Protein AF-A0A139I9R8-F1 (afdb_monomer_lite)

Sequence (126 aa):
MTEDQKQKVLDKWSTLQARGFGFVPVHEPEKYTLPPPLQYYGLAPPDYYYSISAFHQIHCLAIMCCGDTALEGADEYSIAEGRDKVVIGTSGLGTTHQCKDWDAIKDYAESHANPKWKRPKDGSDL

Organism: NCBI:txid113226

Structure (mmCIF, N/CA/C/O backbone):
data_AF-A0A139I9R8-F1
#
_entry.id   AF-A0A139I9R8-F1
#
loop_
_atom_site.group_PDB
_atom_site.id
_atom_site.type_symbol
_atom_site.label_atom_id
_atom_site.label_alt_id
_atom_site.label_comp_id
_atom_site.label_asym_id
_atom_site.label_entity_id
_atom_site.label_seq_id
_atom_site.pdbx_PDB_ins_code
_atom_site.Cartn_x
_atom_site.Cartn_y
_atom_site.Cartn_z
_atom_site.occupancy
_atom_site.B_iso_or_equiv
_atom_site.auth_seq_id
_atom_site.auth_comp_id
_atom_site.auth_asym_id
_atom_site.auth_atom_id
_atom_site.pdbx_PDB_model_num
ATOM 1 N N . MET A 1 1 ? -6.083 -2.508 23.578 1.00 61.84 1 MET A N 1
ATOM 2 C CA . MET A 1 1 ? -4.643 -2.240 23.369 1.00 61.84 1 MET A CA 1
ATOM 3 C C . MET A 1 1 ? -4.411 -0.768 23.671 1.00 61.84 1 MET A C 1
ATOM 5 O O . MET A 1 1 ? -5.208 0.035 23.209 1.00 61.84 1 MET A O 1
ATOM 9 N N . THR A 1 2 ? -3.432 -0.411 24.498 1.00 81.62 2 THR A N 1
ATOM 10 C CA . THR A 1 2 ? -3.135 0.996 24.827 1.00 81.62 2 THR A CA 1
ATOM 11 C C . THR A 1 2 ? -2.458 1.704 23.649 1.00 81.62 2 THR A C 1
ATOM 13 O O . THR A 1 2 ? -1.902 1.042 22.773 1.00 81.62 2 THR A O 1
ATOM 16 N N . GLU A 1 3 ? -2.455 3.040 23.634 1.00 76.44 3 GLU A N 1
ATOM 17 C CA . GLU A 1 3 ? -1.747 3.818 22.601 1.00 76.44 3 GLU A CA 1
ATOM 18 C C . GLU A 1 3 ? -0.246 3.493 22.547 1.00 76.44 3 GLU A C 1
ATOM 20 O O . GLU A 1 3 ? 0.323 3.344 21.472 1.00 76.44 3 GLU A O 1
ATOM 25 N N . ASP A 1 4 ? 0.384 3.250 23.698 1.00 84.06 4 ASP A N 1
ATOM 26 C CA . ASP A 1 4 ? 1.782 2.802 23.773 1.00 84.06 4 ASP A CA 1
ATOM 27 C C . ASP A 1 4 ? 1.992 1.421 23.120 1.00 84.06 4 ASP A C 1
ATOM 29 O O . ASP A 1 4 ? 2.972 1.189 22.412 1.00 84.06 4 ASP A O 1
ATOM 33 N N . GLN A 1 5 ? 1.045 0.496 23.304 1.00 78.69 5 GLN A N 1
ATOM 34 C CA . GLN A 1 5 ? 1.093 -0.803 22.633 1.00 78.69 5 GLN A CA 1
ATOM 35 C C . GLN A 1 5 ? 0.898 -0.664 21.116 1.00 78.69 5 GLN A C 1
ATOM 37 O O . GLN A 1 5 ? 1.594 -1.346 20.365 1.00 78.69 5 GLN A O 1
ATOM 42 N N . LYS A 1 6 ? 0.008 0.232 20.662 1.00 76.31 6 LYS A N 1
ATOM 43 C CA . LYS A 1 6 ? -0.176 0.549 19.235 1.00 76.31 6 LYS A CA 1
ATOM 44 C C . LYS A 1 6 ? 1.105 1.119 18.632 1.00 76.31 6 LYS A C 1
ATOM 46 O O . LYS A 1 6 ? 1.578 0.596 17.627 1.00 76.31 6 LYS A O 1
ATOM 51 N N . GLN A 1 7 ? 1.723 2.101 19.286 1.00 78.75 7 GLN A N 1
ATOM 52 C CA . GLN A 1 7 ? 2.957 2.713 18.799 1.00 78.75 7 GLN A CA 1
ATOM 53 C C . GLN A 1 7 ? 4.098 1.695 18.694 1.00 78.75 7 GLN A C 1
ATOM 55 O O . GLN A 1 7 ? 4.767 1.624 17.670 1.00 78.75 7 GLN A O 1
ATOM 60 N N . LYS A 1 8 ? 4.266 0.815 19.688 1.00 84.75 8 LYS A N 1
ATOM 61 C CA . LYS A 1 8 ? 5.279 -0.256 19.637 1.00 84.75 8 LYS A CA 1
ATOM 62 C C . LYS A 1 8 ? 5.069 -1.234 18.481 1.00 84.75 8 LYS A C 1
ATOM 64 O O . LYS A 1 8 ? 6.045 -1.766 17.950 1.00 84.75 8 LYS A O 1
ATOM 69 N N . VAL A 1 9 ? 3.816 -1.516 18.120 1.00 82.38 9 VAL A N 1
ATOM 70 C CA . VAL A 1 9 ? 3.495 -2.344 16.950 1.00 82.38 9 VAL A CA 1
ATOM 71 C C . VAL A 1 9 ? 3.859 -1.600 15.669 1.00 82.38 9 VAL A C 1
ATOM 73 O O . VAL A 1 9 ? 4.535 -2.186 14.828 1.00 82.38 9 VAL A O 1
ATOM 76 N N . LEU A 1 10 ? 3.496 -0.320 15.550 1.00 77.50 10 LEU A N 1
ATOM 77 C CA . LEU A 1 10 ? 3.832 0.516 14.392 1.00 77.50 10 LEU A CA 1
ATOM 78 C C . LEU A 1 10 ? 5.348 0.657 14.202 1.00 77.50 10 LEU A C 1
ATOM 80 O O . LEU A 1 10 ? 5.846 0.466 13.094 1.00 77.50 10 LEU A O 1
ATOM 84 N N . ASP A 1 11 ? 6.093 0.899 15.280 1.00 83.62 11 ASP A N 1
ATOM 85 C CA . ASP A 1 11 ? 7.550 1.024 15.236 1.00 83.62 11 ASP A CA 1
ATOM 86 C C . ASP A 1 11 ? 8.182 -0.270 14.718 1.00 83.62 11 ASP A C 1
ATOM 88 O O . ASP A 1 11 ? 8.977 -0.243 13.780 1.00 83.62 11 ASP A O 1
ATOM 92 N N . LYS A 1 12 ? 7.775 -1.429 15.254 1.00 85.81 12 LYS A N 1
ATOM 93 C CA . LYS A 1 12 ? 8.245 -2.736 14.768 1.00 85.81 12 LYS A CA 1
ATOM 94 C C . LYS A 1 12 ? 7.831 -2.995 13.325 1.00 85.81 12 LYS A C 1
ATOM 96 O O . LYS A 1 12 ? 8.645 -3.488 12.549 1.00 85.81 12 LYS A O 1
ATOM 101 N N . TRP A 1 13 ? 6.602 -2.649 12.956 1.00 81.50 13 TRP A N 1
ATOM 102 C CA . TRP A 1 13 ? 6.100 -2.796 11.594 1.00 81.50 13 TRP A CA 1
ATOM 103 C C . TRP A 1 13 ? 6.945 -2.007 10.594 1.00 81.50 13 TRP A C 1
ATOM 105 O O . TRP A 1 13 ? 7.336 -2.537 9.557 1.00 81.50 13 TRP A O 1
ATOM 115 N N . SER A 1 14 ? 7.314 -0.772 10.943 1.00 80.31 14 SER A N 1
ATOM 116 C CA . SER A 1 14 ? 8.154 0.080 10.096 1.00 80.31 14 SER A CA 1
ATOM 117 C C . SER A 1 14 ? 9.524 -0.540 9.794 1.00 80.31 14 SER A C 1
ATOM 119 O O . SER A 1 14 ? 10.063 -0.334 8.709 1.00 80.31 14 SER A O 1
ATOM 121 N N . THR A 1 15 ? 10.058 -1.371 10.700 1.00 87.12 15 THR A N 1
ATOM 122 C CA . THR A 1 15 ? 11.338 -2.070 10.485 1.00 87.12 15 THR A CA 1
ATOM 123 C C . THR A 1 15 ? 11.268 -3.180 9.439 1.00 87.12 15 THR A C 1
ATOM 125 O O . THR A 1 15 ? 12.306 -3.589 8.924 1.00 87.12 15 THR A O 1
ATOM 128 N N . LEU A 1 16 ? 10.065 -3.667 9.111 1.00 86.81 16 LEU A N 1
ATOM 129 C CA . LEU A 1 16 ? 9.873 -4.714 8.106 1.00 86.81 16 LEU A CA 1
ATOM 130 C C . LEU A 1 16 ? 9.974 -4.173 6.678 1.00 86.81 16 LEU A C 1
ATOM 132 O O . LEU A 1 16 ? 10.248 -4.932 5.747 1.00 86.81 16 LEU A O 1
ATOM 136 N N . GLN A 1 17 ? 9.753 -2.872 6.486 1.00 84.81 17 GLN A N 1
ATOM 137 C CA . GLN A 1 17 ? 9.859 -2.263 5.172 1.00 84.81 17 GLN A CA 1
ATOM 138 C C . GLN A 1 17 ? 11.330 -2.042 4.820 1.00 84.81 17 GLN A C 1
ATOM 140 O O . GLN A 1 17 ? 12.076 -1.378 5.543 1.00 84.81 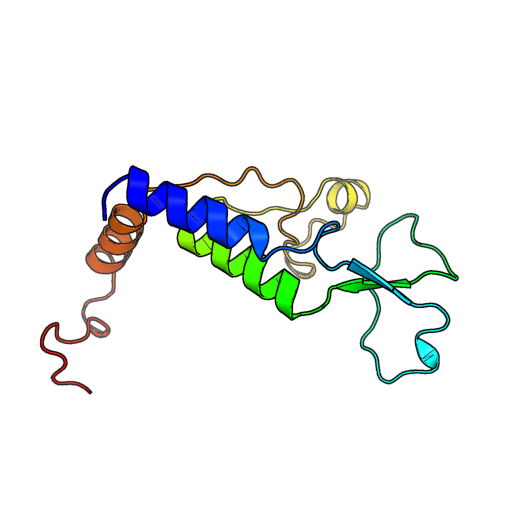17 GLN A O 1
ATOM 145 N N . ALA A 1 18 ? 11.756 -2.588 3.682 1.00 84.12 18 ALA A N 1
ATOM 146 C CA . ALA A 1 18 ? 13.103 -2.349 3.193 1.00 84.12 18 ALA A CA 1
ATOM 147 C C . ALA A 1 18 ? 13.311 -0.865 2.867 1.00 84.12 18 ALA A C 1
ATOM 149 O O . ALA A 1 18 ? 12.417 -0.172 2.366 1.00 84.12 18 ALA A O 1
ATOM 150 N N . ARG A 1 19 ? 14.540 -0.388 3.084 1.00 82.25 19 ARG A N 1
ATOM 151 C CA . ARG A 1 19 ? 14.973 0.903 2.539 1.00 82.25 19 ARG A CA 1
ATOM 152 C C . ARG A 1 19 ? 14.797 0.875 1.018 1.00 82.25 19 ARG A C 1
ATOM 154 O O . ARG A 1 19 ? 15.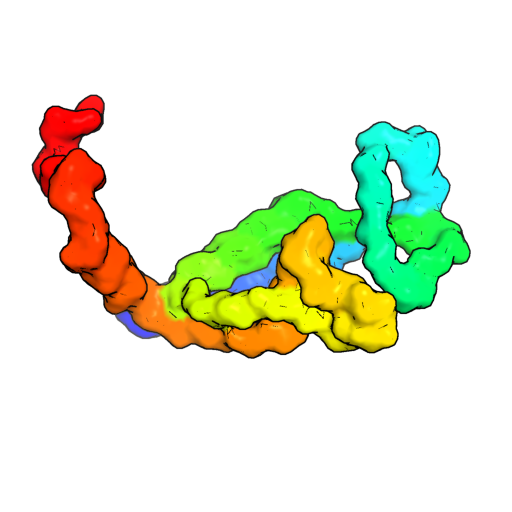182 -0.098 0.378 1.00 82.25 19 ARG A O 1
ATOM 161 N N . GLY A 1 20 ? 14.195 1.925 0.458 1.00 81.62 20 GLY A N 1
ATOM 162 C CA . GLY A 1 20 ? 13.840 1.971 -0.965 1.00 81.62 20 GLY A CA 1
ATOM 163 C C . GLY A 1 20 ? 12.556 1.214 -1.329 1.00 81.62 20 GLY A C 1
ATOM 164 O O . GLY A 1 20 ? 12.338 0.949 -2.504 1.00 81.62 20 GLY A O 1
ATOM 165 N N . PHE A 1 21 ? 11.714 0.855 -0.349 1.00 80.75 21 PHE A N 1
ATOM 166 C CA . PHE A 1 21 ? 10.367 0.285 -0.543 1.00 80.75 21 PHE A CA 1
ATOM 167 C C . PHE A 1 21 ? 10.312 -1.028 -1.346 1.00 80.75 21 PHE A C 1
ATOM 169 O O . PHE A 1 21 ? 9.250 -1.440 -1.805 1.00 80.75 21 PHE A O 1
ATOM 176 N N . GLY A 1 22 ? 11.448 -1.713 -1.501 1.00 87.44 22 GLY A N 1
ATOM 177 C CA . GLY A 1 22 ? 11.519 -2.965 -2.250 1.00 87.44 22 GLY A CA 1
ATOM 178 C C . GLY A 1 22 ? 11.587 -2.809 -3.767 1.00 87.44 22 GLY A C 1
ATOM 179 O O . GLY A 1 22 ? 11.433 -3.813 -4.462 1.00 87.44 22 GLY A O 1
ATOM 180 N N . PHE A 1 23 ? 11.809 -1.595 -4.281 1.00 88.44 23 PHE A N 1
ATOM 181 C CA . PHE A 1 23 ? 12.070 -1.386 -5.702 1.00 88.44 23 PHE A CA 1
ATOM 182 C C . PHE A 1 23 ? 1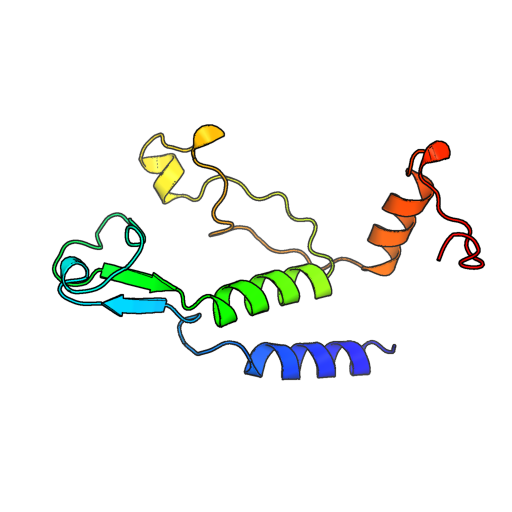3.493 -1.815 -6.054 1.00 88.44 23 PHE A C 1
ATOM 184 O O . PHE A 1 23 ? 14.457 -1.415 -5.399 1.00 88.44 23 PHE A O 1
ATOM 191 N N . VAL A 1 24 ? 13.618 -2.623 -7.101 1.00 88.25 24 VAL A N 1
ATOM 192 C CA . VAL A 1 24 ? 14.887 -3.152 -7.594 1.00 88.25 24 VAL A CA 1
ATOM 193 C C . VAL A 1 24 ? 15.034 -2.867 -9.091 1.00 88.25 24 VAL A C 1
ATOM 195 O O . VAL A 1 24 ? 14.072 -3.075 -9.838 1.00 88.25 24 VAL A O 1
ATOM 198 N N . PRO A 1 25 ? 16.210 -2.392 -9.543 1.00 87.94 25 PRO A N 1
ATOM 199 C CA . PRO A 1 25 ? 16.517 -2.310 -10.961 1.00 87.94 25 PRO A CA 1
ATOM 200 C C . PRO A 1 25 ? 16.840 -3.706 -11.507 1.00 87.94 25 PRO A C 1
ATOM 202 O O . PRO A 1 25 ? 17.489 -4.520 -10.848 1.00 87.94 25 PRO A O 1
ATOM 205 N N . VAL A 1 26 ? 16.397 -3.975 -12.729 1.00 85.94 26 VAL A N 1
ATOM 206 C CA . VAL A 1 26 ? 16.674 -5.193 -13.488 1.00 85.94 26 VAL A CA 1
ATOM 207 C C . VAL A 1 26 ? 17.126 -4.781 -14.882 1.00 85.94 26 VAL A C 1
ATOM 209 O O . VAL A 1 26 ? 16.372 -4.163 -15.636 1.00 85.94 26 VAL A O 1
ATOM 212 N N . HIS A 1 27 ? 18.360 -5.146 -15.220 1.00 86.69 27 HIS A N 1
ATOM 213 C CA . HIS A 1 27 ? 18.899 -4.995 -16.568 1.00 86.69 27 HIS A CA 1
ATOM 214 C C . HIS A 1 27 ? 18.458 -6.177 -17.437 1.00 86.69 27 HIS A C 1
ATOM 216 O O . HIS A 1 27 ? 18.467 -7.319 -16.969 1.00 86.69 27 HIS A O 1
ATOM 222 N N . GLU A 1 28 ? 18.111 -5.901 -18.696 1.00 85.81 28 GLU A N 1
ATOM 223 C CA . GLU A 1 28 ? 17.730 -6.919 -19.693 1.00 85.81 28 GLU A CA 1
ATOM 224 C C . GLU A 1 28 ? 16.632 -7.889 -19.178 1.00 85.81 28 GLU A C 1
ATOM 226 O O . GLU A 1 28 ? 16.835 -9.110 -19.147 1.00 85.81 28 GLU A O 1
ATOM 231 N N . PRO A 1 29 ? 15.469 -7.377 -18.715 1.00 85.00 29 PRO A N 1
ATOM 232 C CA . PRO A 1 29 ? 14.406 -8.187 -18.115 1.00 85.00 29 PRO A CA 1
ATOM 233 C C . PRO A 1 29 ? 13.866 -9.273 -19.050 1.00 85.00 29 PRO A C 1
ATOM 235 O O . PRO A 1 29 ? 13.365 -10.288 -18.573 1.00 85.00 29 PRO A O 1
ATOM 238 N N . GLU A 1 30 ? 14.011 -9.098 -20.364 1.00 85.81 30 GLU A N 1
ATOM 239 C CA . GLU A 1 30 ? 13.660 -10.073 -21.395 1.00 85.81 30 GLU A CA 1
ATOM 240 C C . GLU A 1 30 ? 14.405 -11.412 -21.265 1.00 85.81 30 GLU A C 1
ATOM 242 O O . GLU A 1 30 ? 13.957 -12.416 -21.819 1.00 85.81 30 GLU A O 1
ATOM 247 N N . LYS A 1 31 ? 15.513 -11.463 -20.511 1.00 90.69 31 LYS A N 1
ATOM 248 C CA . LYS A 1 31 ? 16.224 -12.712 -20.187 1.00 90.69 31 LYS A CA 1
ATOM 249 C C . LYS A 1 31 ? 15.497 -13.576 -19.155 1.00 90.69 31 LYS A C 1
ATOM 251 O O . LYS A 1 31 ? 15.873 -14.731 -18.957 1.00 90.69 31 LYS A O 1
ATOM 256 N N . TYR A 1 32 ? 14.484 -13.034 -18.487 1.00 87.75 32 TYR A N 1
ATOM 257 C CA . TYR A 1 32 ? 13.781 -13.673 -17.382 1.00 87.75 32 TYR A CA 1
ATOM 258 C C . TYR A 1 32 ? 12.281 -13.776 -17.669 1.00 87.75 32 TYR A C 1
ATOM 260 O O . TYR A 1 32 ? 11.720 -13.059 -18.495 1.00 87.75 32 TYR A O 1
ATOM 268 N N . THR A 1 33 ? 11.591 -14.657 -16.946 1.00 91.25 33 THR A N 1
ATOM 269 C CA . THR A 1 33 ? 10.125 -14.752 -16.996 1.00 91.25 33 THR A CA 1
ATOM 270 C C . THR A 1 33 ? 9.505 -13.723 -16.052 1.00 91.25 33 THR A C 1
ATOM 272 O O . THR A 1 33 ? 9.018 -14.063 -14.975 1.00 91.25 33 THR A O 1
ATOM 275 N N . LEU A 1 34 ? 9.579 -12.451 -16.439 1.00 85.44 34 LEU A N 1
ATOM 276 C CA . LEU A 1 34 ? 9.059 -11.327 -15.663 1.00 85.44 34 LEU A CA 1
ATOM 277 C C . LEU A 1 34 ? 7.801 -10.732 -16.313 1.00 85.44 34 LEU A C 1
ATOM 279 O O . LEU A 1 34 ? 7.646 -10.801 -17.535 1.00 85.44 34 LEU A O 1
ATOM 283 N N . PRO A 1 35 ? 6.891 -10.143 -15.516 1.00 85.44 35 PRO A N 1
ATOM 284 C CA . PRO A 1 35 ? 5.827 -9.304 -16.057 1.00 85.44 35 PRO A CA 1
ATOM 285 C C . PRO A 1 35 ? 6.418 -8.032 -16.690 1.00 85.44 35 PRO A C 1
ATOM 287 O O . PRO A 1 35 ? 7.603 -7.749 -16.512 1.00 85.44 35 PRO A O 1
ATOM 290 N N . PRO A 1 36 ? 5.613 -7.223 -17.397 1.00 83.50 36 PRO A N 1
ATOM 291 C CA . PRO A 1 36 ? 6.046 -5.896 -17.811 1.00 83.50 36 PRO A CA 1
ATOM 292 C C . PRO A 1 36 ? 6.559 -5.070 -16.613 1.00 83.50 36 PRO A C 1
ATOM 294 O O . PRO A 1 36 ? 5.950 -5.120 -15.539 1.00 83.50 36 PRO A O 1
ATOM 297 N N . PRO A 1 37 ? 7.659 -4.318 -16.777 1.00 81.56 37 PRO A N 1
ATOM 298 C CA . PRO A 1 37 ? 8.216 -3.487 -15.716 1.00 81.56 37 PRO A CA 1
ATOM 299 C C . PRO A 1 37 ? 7.323 -2.292 -15.390 1.00 81.56 37 PRO A C 1
ATOM 301 O O . PRO A 1 37 ? 6.458 -1.905 -16.181 1.00 81.56 37 PRO A O 1
ATOM 304 N N . LEU A 1 38 ? 7.585 -1.661 -14.243 1.00 76.88 38 LEU A N 1
ATOM 305 C CA . LEU A 1 38 ? 6.960 -0.389 -13.895 1.00 76.88 38 LEU A CA 1
ATOM 306 C C . LEU A 1 38 ? 7.389 0.681 -14.901 1.00 76.88 38 LEU A C 1
ATOM 308 O O . LEU A 1 38 ? 8.580 0.922 -15.099 1.00 76.88 38 LEU A O 1
ATOM 312 N N . GLN A 1 39 ? 6.408 1.321 -15.533 1.00 66.81 39 GLN A N 1
ATOM 313 C CA . GLN A 1 39 ? 6.637 2.404 -16.480 1.00 66.81 39 GLN A CA 1
ATOM 314 C C . GLN A 1 39 ? 6.471 3.738 -15.760 1.00 66.81 39 GLN A C 1
ATOM 316 O O . GLN A 1 39 ? 5.393 4.053 -15.260 1.00 66.81 39 GLN A O 1
ATOM 321 N N . TYR A 1 40 ? 7.544 4.519 -15.711 1.00 62.62 40 TYR A N 1
ATOM 322 C CA . TYR A 1 40 ? 7.536 5.875 -15.180 1.00 62.62 40 TYR A CA 1
ATOM 323 C C . TYR A 1 40 ? 8.289 6.791 -16.139 1.00 62.62 40 TYR A C 1
ATOM 325 O O . TYR A 1 40 ? 9.309 6.392 -16.709 1.00 62.62 40 TYR A O 1
ATOM 333 N N . TYR A 1 41 ? 7.792 8.011 -16.333 1.00 55.62 41 TYR A N 1
ATOM 334 C CA . TYR A 1 41 ? 8.403 8.957 -17.259 1.00 55.62 41 TYR A CA 1
ATOM 335 C C . TYR A 1 41 ? 9.839 9.278 -16.811 1.00 55.62 41 TYR A C 1
ATOM 337 O O . TYR A 1 41 ? 10.063 9.761 -15.704 1.00 55.62 41 TYR A O 1
ATOM 345 N N . GLY A 1 42 ? 10.825 8.961 -17.656 1.00 61.28 42 GLY A N 1
ATOM 346 C CA . GLY A 1 42 ? 12.255 9.117 -17.349 1.00 61.28 42 GLY A CA 1
ATOM 347 C C . GLY A 1 42 ? 12.979 7.848 -16.880 1.00 61.28 42 GLY A C 1
ATOM 348 O O . GLY A 1 42 ? 14.208 7.848 -16.858 1.00 61.28 42 GLY A O 1
ATOM 349 N N . LEU A 1 43 ? 12.268 6.750 -16.593 1.00 66.00 43 LEU A N 1
ATOM 350 C CA . LEU A 1 43 ? 12.867 5.416 -16.441 1.00 66.00 43 LEU A CA 1
ATOM 351 C C . LEU A 1 43 ? 13.023 4.776 -17.825 1.00 66.00 43 LEU A C 1
ATOM 353 O O . LEU A 1 43 ? 12.244 3.917 -18.236 1.00 66.00 43 LEU A O 1
ATOM 357 N N . ALA A 1 44 ? 13.987 5.283 -18.589 1.00 61.47 44 ALA A N 1
ATOM 358 C CA . ALA A 1 44 ? 14.341 4.729 -19.887 1.00 61.47 44 ALA A CA 1
ATOM 359 C C . ALA A 1 44 ? 15.377 3.595 -19.728 1.00 61.47 44 ALA A C 1
ATOM 361 O O . ALA A 1 44 ? 16.090 3.554 -18.723 1.00 61.47 44 ALA A O 1
ATOM 362 N N . PRO A 1 45 ? 15.487 2.687 -20.714 1.00 67.88 45 PRO A N 1
ATOM 363 C CA . PRO A 1 45 ? 16.491 1.623 -20.717 1.00 67.88 45 PRO A CA 1
ATOM 364 C C . PRO A 1 45 ? 17.916 2.130 -20.399 1.00 67.88 45 PRO A C 1
ATOM 366 O O . PRO A 1 45 ? 18.247 3.262 -20.765 1.00 67.88 45 PRO A O 1
ATOM 369 N N . PRO A 1 46 ? 18.787 1.300 -19.789 1.00 66.38 46 PRO A N 1
ATOM 370 C CA . PRO A 1 46 ? 18.646 -0.155 -19.650 1.00 66.38 46 PRO A CA 1
ATOM 371 C C . PRO A 1 46 ? 18.022 -0.636 -18.328 1.00 66.38 46 PRO A C 1
ATOM 373 O O . PRO A 1 46 ? 17.882 -1.847 -18.144 1.00 66.38 46 PRO A O 1
ATOM 376 N N . ASP A 1 47 ? 17.638 0.275 -17.429 1.00 69.00 47 ASP A N 1
ATOM 377 C CA . ASP A 1 47 ? 17.282 -0.068 -16.048 1.00 69.00 47 ASP A CA 1
ATOM 378 C C . ASP A 1 47 ? 15.769 -0.062 -15.868 1.00 69.00 47 ASP A C 1
ATOM 380 O O . ASP A 1 47 ? 15.126 0.983 -15.773 1.00 69.00 47 ASP A O 1
ATOM 384 N N . TYR A 1 48 ? 15.194 -1.260 -15.812 1.00 79.12 48 TYR A N 1
ATOM 385 C CA . TYR A 1 48 ? 13.771 -1.446 -15.580 1.00 79.12 48 TYR A CA 1
ATOM 386 C C . TYR A 1 48 ? 13.507 -1.712 -14.105 1.00 79.12 48 TYR A C 1
ATOM 388 O O . TYR A 1 48 ? 14.217 -2.491 -13.477 1.00 79.12 48 TYR A O 1
ATOM 396 N N . TYR A 1 49 ? 12.468 -1.102 -13.543 1.00 84.62 49 TYR A N 1
ATOM 397 C CA . TYR A 1 49 ? 12.184 -1.223 -12.116 1.00 84.62 49 TYR A CA 1
ATOM 398 C C . TYR A 1 49 ? 11.036 -2.190 -11.841 1.00 84.62 49 TYR A C 1
ATOM 400 O O . TYR A 1 49 ? 10.002 -2.181 -12.513 1.00 84.62 49 TYR A O 1
ATOM 408 N N . TYR A 1 50 ? 11.219 -2.992 -10.796 1.00 86.25 50 TYR A N 1
ATOM 409 C CA . TYR A 1 50 ? 10.231 -3.926 -10.266 1.00 86.25 50 TYR A CA 1
ATOM 410 C C . TYR A 1 50 ? 10.134 -3.747 -8.756 1.00 86.25 50 TYR A C 1
ATOM 412 O O . TYR A 1 50 ? 11.130 -3.440 -8.109 1.00 86.25 50 TYR A O 1
ATOM 420 N N . SER A 1 51 ? 8.954 -3.959 -8.177 1.00 86.44 51 SER A N 1
ATOM 421 C CA . SER A 1 51 ? 8.807 -4.046 -6.722 1.00 86.44 51 SER A CA 1
ATOM 422 C C . SER A 1 51 ? 8.756 -5.509 -6.295 1.00 86.44 51 SER A C 1
ATOM 424 O O . SER A 1 51 ? 8.053 -6.319 -6.902 1.00 86.44 51 SER A O 1
ATOM 426 N N . ILE A 1 52 ? 9.486 -5.865 -5.241 1.00 85.94 52 ILE A N 1
ATOM 427 C CA . ILE A 1 52 ? 9.360 -7.183 -4.619 1.00 85.94 52 ILE A CA 1
ATOM 428 C C . ILE A 1 52 ? 8.003 -7.254 -3.904 1.00 85.94 52 ILE A C 1
ATOM 430 O O . ILE A 1 52 ? 7.738 -6.483 -2.979 1.00 85.94 52 ILE A O 1
ATOM 434 N N . SER A 1 53 ? 7.182 -8.241 -4.283 1.00 84.88 53 SER A N 1
ATOM 435 C CA . SER A 1 53 ? 5.808 -8.436 -3.782 1.00 84.88 53 SER A CA 1
ATOM 436 C C . SER A 1 53 ? 5.681 -8.307 -2.262 1.00 84.88 53 SER A C 1
ATOM 438 O O . SER A 1 53 ? 4.775 -7.634 -1.778 1.00 84.88 53 SER A O 1
ATOM 440 N N . ALA A 1 54 ? 6.605 -8.904 -1.501 1.00 84.62 54 ALA A N 1
ATOM 441 C CA . ALA A 1 54 ? 6.553 -8.896 -0.040 1.00 84.62 54 ALA A CA 1
ATOM 442 C C . ALA A 1 54 ? 6.535 -7.475 0.553 1.00 84.62 54 ALA A C 1
ATOM 444 O O . ALA A 1 54 ? 5.792 -7.214 1.498 1.00 84.62 54 ALA A O 1
ATOM 445 N N . PHE A 1 55 ? 7.306 -6.541 -0.011 1.00 84.94 55 PHE A N 1
ATOM 446 C CA . PHE A 1 55 ? 7.361 -5.169 0.498 1.00 84.94 55 PHE A CA 1
ATOM 447 C C . PHE A 1 55 ? 6.132 -4.356 0.089 1.00 84.94 55 PHE A C 1
ATOM 449 O O . PHE A 1 55 ? 5.635 -3.574 0.897 1.00 84.94 55 PHE A O 1
ATOM 456 N N . HIS A 1 56 ? 5.576 -4.606 -1.100 1.00 82.62 56 HIS A N 1
ATOM 457 C CA . HIS A 1 56 ? 4.298 -4.018 -1.502 1.00 82.62 56 HIS A CA 1
ATOM 458 C C . HIS A 1 56 ? 3.147 -4.481 -0.589 1.00 82.62 56 HIS A C 1
ATOM 460 O O . HIS A 1 56 ? 2.359 -3.672 -0.108 1.00 82.62 56 HIS A O 1
ATOM 466 N N . GLN A 1 57 ? 3.095 -5.775 -0.258 1.00 82.06 57 GLN A N 1
ATOM 467 C CA . GLN A 1 57 ? 2.067 -6.334 0.626 1.00 82.06 57 GLN A CA 1
ATOM 468 C C . GLN A 1 57 ? 2.163 -5.789 2.060 1.00 82.06 57 GLN A C 1
ATOM 470 O O . GLN A 1 57 ? 1.141 -5.456 2.660 1.00 82.06 57 GLN A O 1
ATOM 475 N N . ILE A 1 58 ? 3.377 -5.669 2.612 1.00 82.12 58 ILE A N 1
ATOM 476 C CA . ILE A 1 58 ? 3.598 -5.119 3.960 1.00 82.12 58 ILE A CA 1
ATOM 477 C C . ILE A 1 58 ? 3.212 -3.636 4.032 1.00 82.12 58 ILE A C 1
ATOM 479 O O . ILE A 1 58 ? 2.632 -3.217 5.035 1.00 82.12 58 ILE A O 1
ATOM 483 N N . HIS A 1 59 ? 3.487 -2.858 2.980 1.00 80.50 59 HIS A N 1
ATOM 484 C CA . HIS A 1 59 ? 3.065 -1.461 2.873 1.00 80.50 59 HIS A CA 1
ATOM 485 C C . HIS A 1 59 ? 1.537 -1.326 2.955 1.00 80.50 59 HIS A C 1
ATOM 487 O O . HIS A 1 59 ? 1.024 -0.634 3.835 1.00 80.50 59 HIS A O 1
ATOM 493 N N . CYS A 1 60 ? 0.803 -2.057 2.107 1.00 78.69 60 CYS A N 1
ATOM 494 C CA . CYS A 1 60 ? -0.662 -2.030 2.105 1.00 78.69 60 CYS A CA 1
ATOM 495 C C . CYS A 1 60 ? -1.253 -2.506 3.441 1.00 78.69 60 CYS A C 1
ATOM 497 O O . CYS A 1 60 ? -2.221 -1.937 3.943 1.00 78.69 60 CYS A O 1
ATOM 499 N N . LEU A 1 61 ? -0.656 -3.526 4.061 1.00 80.81 61 LEU A N 1
ATOM 500 C CA . LEU A 1 61 ? -1.102 -4.017 5.362 1.00 80.81 61 LEU A CA 1
ATOM 501 C C . LEU A 1 61 ? -0.847 -3.002 6.495 1.00 80.81 61 LEU A C 1
ATOM 503 O O . LEU A 1 61 ? -1.670 -2.903 7.404 1.00 80.81 61 LEU A O 1
ATOM 507 N N . ALA A 1 62 ? 0.224 -2.201 6.417 1.00 75.62 62 ALA A N 1
ATOM 508 C CA . ALA A 1 62 ? 0.470 -1.088 7.343 1.00 75.62 62 ALA A CA 1
ATOM 509 C C . ALA A 1 62 ? -0.658 -0.050 7.281 1.00 75.62 62 ALA A C 1
ATOM 511 O O . ALA A 1 62 ? -1.199 0.353 8.308 1.00 75.62 62 ALA A O 1
ATOM 512 N N . ILE A 1 63 ? -1.027 0.346 6.059 1.00 74.81 63 ILE A N 1
ATOM 513 C CA . ILE A 1 63 ? -2.083 1.324 5.781 1.00 74.81 63 ILE A CA 1
ATOM 514 C C . ILE A 1 63 ? -3.422 0.843 6.356 1.00 74.81 63 ILE A C 1
ATOM 516 O O . ILE A 1 63 ? -4.094 1.587 7.073 1.00 74.81 63 ILE A O 1
ATOM 520 N N . MET A 1 64 ? -3.770 -0.431 6.141 1.00 75.44 64 MET A N 1
ATOM 521 C CA . MET A 1 64 ? -4.978 -1.023 6.727 1.00 75.44 64 MET A CA 1
ATOM 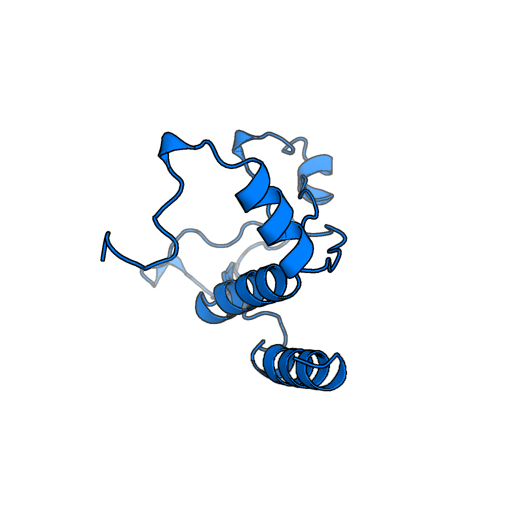522 C C . MET A 1 64 ? -4.932 -1.056 8.259 1.00 75.44 64 MET A C 1
ATOM 524 O O . MET A 1 64 ? -5.928 -0.741 8.904 1.00 75.44 64 MET A O 1
ATOM 528 N N . CYS A 1 65 ? -3.785 -1.391 8.861 1.00 71.06 65 CYS A N 1
ATOM 529 C CA . CYS A 1 65 ? -3.626 -1.401 10.319 1.00 71.06 65 CYS A CA 1
ATOM 530 C C . CYS A 1 65 ? -3.857 -0.016 10.949 1.00 71.06 65 CYS A C 1
ATOM 532 O O . CYS A 1 65 ? -4.307 0.079 12.091 1.00 71.06 65 CYS A O 1
ATOM 534 N N . CYS A 1 66 ? -3.557 1.053 10.215 1.00 75.94 66 CYS A N 1
ATOM 535 C CA . CYS A 1 66 ? -3.775 2.430 10.647 1.00 75.94 66 CYS A CA 1
ATOM 536 C C . CYS A 1 66 ? -5.209 2.931 10.414 1.00 75.94 66 CYS A C 1
ATOM 538 O O . CYS A 1 66 ? -5.492 4.094 10.707 1.00 75.94 66 CYS A O 1
ATOM 540 N N . GLY A 1 67 ? -6.101 2.096 9.868 1.00 79.19 67 GLY A N 1
ATOM 541 C CA . GLY A 1 67 ? -7.449 2.513 9.497 1.00 79.19 67 GLY A CA 1
ATOM 542 C C . GLY A 1 67 ? -7.456 3.658 8.499 1.00 79.19 67 GLY A C 1
ATOM 543 O O . GLY A 1 67 ? -8.253 4.586 8.626 1.00 79.19 67 GLY A O 1
ATOM 544 N N . ASP A 1 68 ? -6.542 3.634 7.534 1.00 83.06 68 ASP A N 1
ATOM 545 C CA . ASP A 1 68 ? -6.550 4.660 6.509 1.00 83.06 68 ASP A CA 1
ATOM 546 C C . ASP A 1 68 ? -7.819 4.565 5.657 1.00 83.06 68 ASP A C 1
ATOM 548 O O . ASP A 1 68 ? -8.198 3.503 5.161 1.00 83.06 68 ASP A O 1
ATOM 552 N N . THR A 1 69 ? -8.489 5.702 5.522 1.00 83.38 69 THR A N 1
ATOM 553 C CA . THR A 1 69 ? -9.719 5.869 4.734 1.00 83.38 69 THR A CA 1
ATOM 554 C C . THR A 1 69 ? -9.553 6.953 3.673 1.00 83.38 69 THR A C 1
ATOM 556 O O . THR A 1 69 ? -10.543 7.433 3.118 1.00 83.38 69 THR A O 1
ATOM 559 N N . ALA A 1 70 ? -8.311 7.372 3.404 1.00 84.31 70 ALA A N 1
ATOM 560 C CA . ALA A 1 70 ? -8.011 8.310 2.340 1.00 84.31 70 ALA A CA 1
ATOM 561 C C . ALA A 1 70 ? -8.514 7.771 0.992 1.00 84.31 70 ALA A C 1
ATOM 563 O O . ALA A 1 70 ? -8.321 6.607 0.644 1.00 84.31 70 ALA A O 1
ATOM 564 N N . LEU A 1 71 ? -9.179 8.640 0.232 1.00 82.31 71 LEU A N 1
ATOM 565 C CA . LEU A 1 71 ? -9.545 8.351 -1.147 1.00 82.31 71 LEU A CA 1
ATOM 566 C C . LEU A 1 71 ? -8.327 8.636 -2.019 1.00 82.31 71 LEU A C 1
ATOM 568 O O . LEU A 1 71 ? -7.838 9.766 -2.048 1.00 82.31 71 LEU A O 1
ATOM 572 N N . GLU A 1 72 ? -7.847 7.618 -2.718 1.00 81.69 72 GLU A N 1
ATOM 573 C CA . GLU A 1 72 ? -6.711 7.763 -3.618 1.00 81.69 72 GLU A CA 1
ATOM 574 C C . GLU A 1 72 ? -7.164 8.256 -5.001 1.00 81.69 72 GLU A C 1
ATOM 576 O O . GLU A 1 72 ? -8.199 7.835 -5.528 1.00 81.69 72 GLU A O 1
ATOM 581 N N . GLY A 1 73 ? -6.379 9.162 -5.584 1.00 78.38 73 GLY A N 1
ATOM 582 C CA . GLY A 1 73 ? -6.602 9.738 -6.912 1.00 78.38 73 GLY A CA 1
ATOM 583 C C . GLY A 1 73 ? -5.473 9.419 -7.893 1.00 78.38 73 GLY A C 1
ATOM 584 O O . GLY A 1 73 ? -4.596 8.603 -7.615 1.00 78.38 73 GLY A O 1
ATOM 585 N N . ALA A 1 74 ? -5.491 10.073 -9.056 1.00 80.62 74 ALA A N 1
ATOM 586 C CA . ALA A 1 74 ? -4.371 10.020 -9.992 1.00 80.62 74 ALA A CA 1
ATOM 587 C C . ALA A 1 74 ? -3.170 10.806 -9.438 1.00 80.62 74 ALA A C 1
ATOM 589 O O . ALA A 1 74 ? -3.342 11.891 -8.882 1.00 80.62 74 ALA A O 1
ATOM 590 N N . ASP A 1 75 ? -1.962 10.272 -9.615 1.00 82.69 75 ASP A N 1
ATOM 591 C CA . ASP A 1 75 ? -0.728 10.971 -9.260 1.00 82.69 75 ASP A CA 1
ATOM 592 C C . ASP A 1 75 ? -0.442 12.144 -10.223 1.00 82.69 75 ASP A C 1
ATOM 594 O O . ASP A 1 75 ? -0.946 12.188 -11.350 1.00 82.69 75 ASP A O 1
ATOM 598 N N . GLU A 1 76 ? 0.395 13.094 -9.791 1.00 78.94 76 GLU A N 1
ATOM 599 C CA . GLU A 1 76 ? 0.695 14.328 -10.538 1.00 78.94 76 GLU A CA 1
ATOM 600 C C . GLU A 1 76 ? 1.232 14.070 -11.956 1.00 78.94 76 GLU A C 1
ATOM 602 O O . GLU A 1 76 ? 0.923 14.827 -12.880 1.00 78.94 76 GLU A O 1
ATOM 607 N N . TYR A 1 77 ? 1.985 12.984 -12.161 1.00 77.12 77 TYR A N 1
ATOM 608 C CA . TYR A 1 77 ? 2.532 12.631 -13.472 1.00 77.12 77 TYR A CA 1
ATOM 609 C C . TYR A 1 77 ? 1.434 12.108 -14.394 1.00 77.12 77 TYR A C 1
ATOM 611 O O . TYR A 1 77 ? 1.344 12.511 -15.554 1.00 77.12 77 TYR A O 1
ATOM 619 N N . SER A 1 78 ? 0.551 11.256 -13.870 1.00 78.88 78 SER A N 1
ATOM 620 C CA . SER A 1 78 ? -0.611 10.769 -14.614 1.00 78.88 78 SER A CA 1
ATOM 621 C C . SER A 1 78 ? -1.566 11.904 -15.010 1.00 78.88 78 SER A C 1
ATOM 623 O O . SER A 1 78 ? -2.097 11.879 -16.120 1.00 78.88 78 SER A O 1
ATOM 625 N N . ILE A 1 79 ? -1.736 12.929 -14.167 1.00 82.88 79 ILE A N 1
ATOM 626 C CA . ILE A 1 79 ? -2.520 14.132 -14.505 1.00 82.88 79 ILE A CA 1
ATOM 627 C C . ILE A 1 79 ? -1.837 14.935 -15.620 1.00 82.88 79 ILE A C 1
ATOM 629 O O . ILE A 1 79 ? -2.485 15.297 -16.603 1.00 82.88 79 ILE A O 1
ATOM 633 N N . ALA A 1 80 ? -0.529 15.189 -15.503 1.00 84.50 80 ALA A N 1
ATOM 634 C CA . ALA A 1 80 ? 0.226 15.973 -16.484 1.00 84.50 80 ALA A CA 1
ATOM 635 C C . ALA A 1 80 ? 0.202 15.360 -17.899 1.00 84.50 80 ALA A C 1
ATOM 637 O O . ALA A 1 80 ? 0.251 16.087 -18.890 1.00 84.50 80 ALA A O 1
ATOM 638 N N . GLU A 1 81 ? 0.083 14.035 -18.001 1.00 85.75 81 GLU A N 1
ATOM 639 C CA . GLU A 1 81 ? -0.000 13.303 -19.271 1.00 85.75 81 GLU A CA 1
ATOM 640 C C . GLU A 1 81 ? -1.441 13.047 -19.759 1.00 85.75 81 GLU A C 1
ATOM 642 O O . GLU A 1 81 ? -1.637 12.391 -20.785 1.00 85.75 81 GLU A O 1
ATOM 647 N N . GLY A 1 82 ? -2.468 13.527 -19.045 1.00 84.75 82 GLY A N 1
ATOM 648 C CA . GLY A 1 82 ? -3.877 13.281 -19.390 1.00 84.75 82 GLY A CA 1
ATOM 649 C C . GLY A 1 82 ? -4.295 11.808 -19.259 1.00 84.75 82 GLY A C 1
ATOM 650 O O . GLY A 1 82 ? -5.142 11.309 -20.014 1.00 84.75 82 GLY A O 1
ATOM 651 N N . ARG A 1 83 ? -3.656 11.090 -18.329 1.00 82.56 83 ARG A N 1
ATOM 652 C CA . ARG A 1 83 ? -3.868 9.670 -18.013 1.00 82.56 83 ARG A CA 1
ATOM 653 C C . ARG A 1 83 ? -4.642 9.453 -16.706 1.00 82.56 83 ARG A C 1
ATOM 655 O O . ARG A 1 83 ? -4.726 8.326 -16.232 1.00 82.56 83 ARG A O 1
ATOM 662 N N . ASP A 1 84 ? -5.272 10.478 -16.148 1.00 85.44 84 ASP A N 1
ATOM 663 C CA . ASP A 1 84 ? -6.131 10.450 -14.955 1.00 85.44 84 ASP A CA 1
ATOM 664 C C . ASP A 1 84 ? -7.513 9.808 -15.214 1.00 85.44 84 ASP A C 1
ATOM 666 O O . ASP A 1 84 ? -8.565 10.287 -14.796 1.00 85.44 84 ASP A O 1
ATOM 670 N N . LYS A 1 85 ? -7.530 8.688 -15.942 1.00 81.12 85 LYS A N 1
ATOM 671 C CA . LYS A 1 85 ? -8.748 7.952 -16.294 1.00 81.12 85 LYS A CA 1
ATOM 672 C C . LYS A 1 85 ? -8.934 6.769 -15.357 1.00 81.12 85 LYS A C 1
ATOM 674 O O . LYS A 1 85 ? -7.994 6.026 -15.100 1.00 81.12 85 LYS A O 1
ATOM 679 N N . VAL A 1 86 ? -10.186 6.498 -14.982 1.00 75.12 86 VAL A N 1
ATOM 680 C CA . VAL A 1 86 ? -10.571 5.350 -14.133 1.00 75.12 86 VAL A CA 1
ATOM 681 C C . VAL A 1 86 ? -9.997 4.016 -14.636 1.00 75.12 86 VAL A C 1
ATOM 683 O O . VAL A 1 86 ? -9.650 3.161 -13.832 1.00 75.12 86 VAL A O 1
ATOM 686 N N . VAL A 1 87 ? -9.844 3.843 -15.955 1.00 72.69 87 VAL A N 1
ATOM 687 C CA . VAL A 1 87 ? -9.311 2.606 -16.563 1.00 72.69 87 VAL A CA 1
ATOM 688 C C . VAL A 1 87 ? -7.847 2.318 -16.212 1.00 72.69 87 VAL A C 1
ATOM 690 O O . VAL A 1 87 ? -7.415 1.179 -16.350 1.00 72.69 87 VAL A O 1
ATOM 693 N N . ILE A 1 88 ? -7.087 3.335 -15.796 1.00 69.94 88 ILE A N 1
ATOM 694 C CA . ILE A 1 88 ? -5.670 3.221 -15.421 1.00 69.94 88 ILE A CA 1
ATOM 695 C C . ILE A 1 88 ? -5.526 2.922 -13.916 1.00 69.94 88 ILE A C 1
ATOM 697 O O . ILE A 1 88 ? -4.514 2.366 -13.498 1.00 69.94 88 ILE A O 1
ATOM 701 N N . GLY A 1 89 ? -6.571 3.184 -13.123 1.00 72.75 89 GLY A N 1
ATOM 702 C CA . GLY A 1 89 ? -6.583 2.967 -11.677 1.00 72.75 89 GLY A CA 1
ATOM 703 C C . GLY A 1 89 ? -5.836 4.047 -10.888 1.00 72.75 89 GLY A C 1
ATOM 704 O O . GLY A 1 89 ? -5.381 5.046 -11.440 1.00 72.75 89 GLY A O 1
ATOM 705 N N . THR A 1 90 ? -5.744 3.840 -9.575 1.00 72.50 90 THR A N 1
ATOM 706 C CA . THR A 1 90 ? -4.924 4.635 -8.647 1.00 72.50 90 THR A CA 1
ATOM 707 C C . THR A 1 90 ? -3.662 3.845 -8.301 1.00 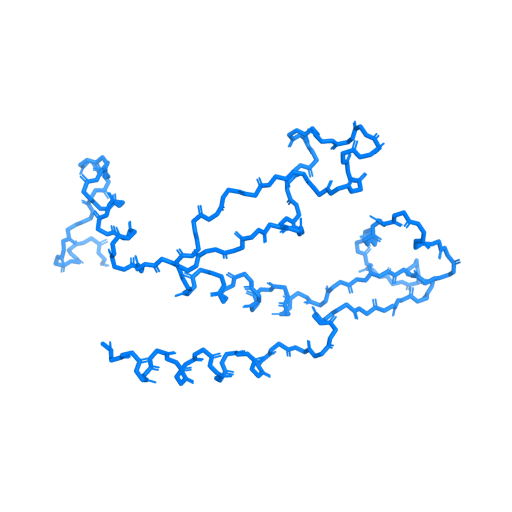72.50 90 THR A C 1
ATOM 709 O O . THR A 1 90 ? -3.714 2.623 -8.151 1.00 72.50 90 THR A O 1
ATOM 712 N N . SER A 1 91 ? -2.529 4.540 -8.185 1.00 71.81 91 SER A N 1
ATOM 713 C CA . SER A 1 91 ? -1.268 3.985 -7.675 1.00 71.81 91 SER A CA 1
ATOM 714 C C . SER A 1 91 ? -1.009 4.344 -6.204 1.00 71.81 91 SER A C 1
ATOM 716 O O . SER A 1 91 ? 0.018 3.944 -5.657 1.00 71.81 91 SER A O 1
ATOM 718 N N . GLY A 1 92 ? -1.895 5.131 -5.579 1.00 70.75 92 GLY A N 1
ATOM 719 C CA . GLY A 1 92 ? -1.762 5.643 -4.210 1.00 70.75 92 GLY A CA 1
ATOM 720 C C . GLY A 1 92 ? -0.679 6.717 -4.018 1.00 70.75 92 GLY A C 1
ATOM 721 O O . GLY A 1 92 ? -0.603 7.339 -2.958 1.00 70.75 92 GLY A O 1
ATOM 722 N N . LEU A 1 93 ? 0.147 6.995 -5.032 1.00 69.75 93 LEU A N 1
ATOM 723 C CA . LEU A 1 93 ? 1.283 7.912 -4.925 1.00 69.75 93 LEU A CA 1
ATOM 724 C C . LEU A 1 93 ? 0.846 9.369 -4.716 1.00 69.75 93 LEU A C 1
ATOM 726 O O . LEU A 1 93 ? -0.015 9.886 -5.421 1.00 69.75 93 LEU A O 1
ATOM 730 N N . GLY A 1 94 ? 1.477 10.041 -3.748 1.00 66.25 94 GLY A N 1
ATOM 731 C CA . GLY A 1 94 ? 1.168 11.432 -3.391 1.00 66.25 94 GLY A CA 1
ATOM 732 C C . GLY A 1 94 ? -0.105 11.605 -2.552 1.00 66.25 94 GLY A C 1
ATOM 733 O O . GLY A 1 94 ? -0.407 12.722 -2.132 1.00 66.25 94 GLY A O 1
ATOM 734 N N . THR A 1 95 ? -0.832 10.520 -2.254 1.00 77.56 95 THR A N 1
ATOM 735 C CA . THR A 1 95 ? -2.015 10.582 -1.390 1.00 77.56 95 THR A CA 1
ATOM 736 C C . THR A 1 95 ? -1.601 10.864 0.050 1.00 77.56 95 THR A C 1
ATOM 738 O O . THR A 1 95 ? -0.713 10.222 0.612 1.00 77.56 95 THR A O 1
ATOM 741 N N . THR A 1 96 ? -2.263 11.836 0.678 1.00 77.69 96 THR A N 1
ATOM 742 C CA . THR A 1 96 ? -2.097 12.069 2.115 1.00 77.69 96 THR A CA 1
ATOM 743 C C . THR A 1 96 ? -2.861 11.001 2.889 1.00 77.69 96 THR A C 1
ATOM 745 O O . THR A 1 96 ? -4.081 11.087 3.033 1.00 77.69 96 THR A O 1
ATOM 748 N N . HIS A 1 97 ? -2.134 10.018 3.407 1.00 80.00 97 HIS A N 1
ATOM 749 C CA . HIS A 1 97 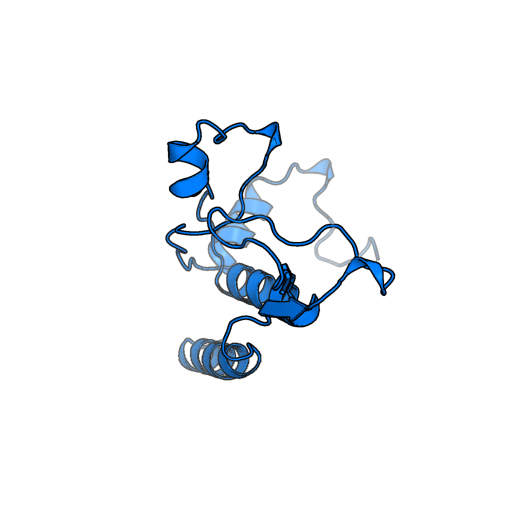? -2.685 8.984 4.276 1.00 80.00 97 HIS A CA 1
ATOM 750 C C . HIS A 1 97 ? -3.178 9.582 5.601 1.00 80.00 97 HIS A C 1
ATOM 752 O O . HIS A 1 97 ? -2.494 10.408 6.214 1.00 80.00 97 HIS A O 1
ATOM 758 N N . GLN A 1 98 ? -4.363 9.169 6.060 1.00 71.94 98 GLN A N 1
ATOM 759 C CA . GLN A 1 98 ? -4.927 9.630 7.330 1.00 71.94 98 GLN A CA 1
ATOM 760 C C . GLN A 1 98 ? -5.269 8.449 8.227 1.00 71.94 98 GLN A C 1
ATOM 762 O O . GLN A 1 98 ? -6.281 7.784 8.020 1.00 71.94 98 GLN A O 1
ATOM 767 N N . CYS A 1 99 ? -4.492 8.252 9.292 1.00 78.44 99 CYS A N 1
ATOM 768 C CA . CYS A 1 99 ? -4.840 7.268 10.311 1.00 78.44 99 CYS A CA 1
ATOM 769 C C . CYS A 1 99 ? -6.179 7.639 10.966 1.00 78.44 99 CYS A C 1
ATOM 771 O O . CYS A 1 99 ? -6.366 8.777 11.417 1.00 78.44 99 CYS A O 1
ATOM 773 N N . LYS A 1 100 ? -7.104 6.682 11.037 1.00 82.00 100 LYS A N 1
ATOM 774 C CA . LYS A 1 100 ? -8.368 6.813 11.770 1.00 82.00 100 LYS A CA 1
ATOM 775 C C . LYS A 1 100 ? -8.473 5.712 12.812 1.00 82.00 100 LYS A C 1
ATOM 777 O O . LYS A 1 100 ? -7.724 4.739 12.812 1.00 82.00 100 LYS A O 1
ATOM 782 N N . ASP A 1 101 ? -9.420 5.886 13.722 1.00 83.12 101 ASP A N 1
ATOM 783 C CA . ASP A 1 101 ? -9.743 4.852 14.689 1.00 83.12 101 ASP A CA 1
ATOM 784 C C . ASP A 1 101 ? -10.343 3.637 13.968 1.00 83.12 101 ASP A C 1
ATOM 786 O O . ASP A 1 101 ? -11.451 3.700 13.431 1.00 83.12 101 ASP A O 1
ATOM 790 N N . TRP A 1 102 ? -9.586 2.539 13.943 1.00 82.62 102 TRP A N 1
ATOM 791 C CA . TRP A 1 102 ? -10.001 1.288 13.317 1.00 82.62 102 TRP A CA 1
ATOM 792 C C . TRP A 1 102 ? -11.321 0.764 13.884 1.00 82.62 102 TRP A C 1
ATOM 794 O O . TRP A 1 102 ? -12.155 0.265 13.126 1.00 82.62 102 TRP A O 1
ATOM 804 N N . ASP A 1 103 ? -11.535 0.916 15.193 1.00 84.56 103 ASP A N 1
ATOM 805 C CA . ASP A 1 103 ? -12.763 0.458 15.836 1.00 84.56 103 ASP A CA 1
ATOM 806 C C . ASP A 1 103 ? -13.956 1.278 15.326 1.00 84.56 103 ASP A C 1
ATOM 808 O O . ASP A 1 103 ? -14.976 0.708 14.946 1.00 84.56 103 ASP A O 1
ATOM 812 N N . ALA A 1 104 ? -13.796 2.595 15.159 1.00 87.50 104 ALA A N 1
ATOM 813 C CA . ALA A 1 104 ? -14.840 3.453 14.597 1.00 87.50 104 ALA A CA 1
ATOM 814 C C . ALA A 1 104 ? -15.179 3.114 13.131 1.00 87.50 104 ALA A C 1
ATOM 816 O O . ALA A 1 104 ? -16.352 3.122 12.750 1.00 87.50 104 ALA A O 1
ATOM 817 N N . ILE A 1 105 ? -14.178 2.792 12.300 1.00 88.75 105 ILE A N 1
ATOM 818 C CA . ILE A 1 105 ? -14.401 2.353 10.907 1.00 88.75 105 ILE A CA 1
ATOM 819 C C . ILE A 1 105 ? -15.193 1.047 10.890 1.00 88.75 105 ILE A C 1
ATOM 821 O O . ILE A 1 105 ? -16.171 0.907 10.150 1.00 88.75 105 ILE A O 1
ATOM 825 N N . LYS A 1 106 ? -14.766 0.085 11.711 1.00 86.12 106 LYS A N 1
ATOM 826 C CA . LYS A 1 106 ? -15.403 -1.222 11.814 1.00 86.12 106 LYS A CA 1
ATOM 827 C C . LYS A 1 106 ? -16.843 -1.090 12.313 1.00 86.12 106 LYS A C 1
ATOM 829 O O . LYS A 1 106 ? -17.744 -1.653 11.696 1.00 86.12 106 LYS A O 1
ATOM 834 N N . ASP A 1 107 ? -17.076 -0.300 13.356 1.00 90.31 107 ASP A N 1
ATOM 835 C CA . ASP A 1 107 ? -18.407 -0.043 13.910 1.00 90.31 107 ASP A CA 1
ATOM 836 C C . ASP A 1 107 ? -19.334 0.615 12.877 1.00 90.31 107 ASP A C 1
ATOM 838 O O . ASP A 1 107 ? -20.505 0.239 12.736 1.00 90.31 107 ASP A O 1
ATOM 842 N N . TYR A 1 108 ? -18.815 1.567 12.093 1.00 91.94 108 TYR A N 1
ATOM 843 C CA . TYR A 1 108 ? -19.557 2.162 10.983 1.00 91.94 108 TYR A CA 1
ATOM 844 C C . TYR A 1 108 ? -19.950 1.105 9.941 1.00 91.94 108 TYR A C 1
ATOM 846 O O . TYR A 1 108 ? -21.123 1.009 9.568 1.00 91.94 108 TYR A O 1
ATOM 854 N N . ALA A 1 109 ? -19.007 0.260 9.516 1.00 88.94 109 ALA A N 1
ATOM 855 C CA . ALA A 1 109 ? -19.275 -0.801 8.549 1.00 88.94 109 ALA A CA 1
ATOM 856 C C . ALA A 1 109 ? -20.302 -1.825 9.073 1.00 88.94 109 ALA A C 1
ATOM 858 O O . ALA A 1 109 ? -21.232 -2.196 8.355 1.00 88.94 109 ALA A O 1
ATOM 859 N N . GLU A 1 110 ? -20.194 -2.252 10.333 1.00 86.69 110 GLU A N 1
ATOM 860 C CA . GLU A 1 110 ? -21.111 -3.221 10.946 1.00 86.69 110 GLU A CA 1
ATOM 861 C C . GLU A 1 110 ? -22.526 -2.660 11.160 1.00 86.69 110 GLU A C 1
ATOM 863 O O . GLU A 1 110 ? -23.526 -3.375 10.989 1.00 86.69 110 GLU A O 1
ATOM 868 N N . SER A 1 111 ? -22.639 -1.380 11.526 1.00 89.75 111 SER A N 1
ATOM 869 C CA . SER A 1 111 ? -23.934 -0.717 11.723 1.00 89.75 111 SER A CA 1
ATOM 870 C C . SER A 1 111 ? -24.688 -0.517 10.406 1.00 89.75 111 SER A C 1
ATOM 872 O O . SER A 1 111 ? -25.909 -0.686 10.388 1.00 89.75 111 SER A O 1
ATOM 874 N N . HIS A 1 112 ? -23.976 -0.285 9.299 1.00 91.44 112 HIS A N 1
ATOM 875 C CA . HIS A 1 112 ? -24.555 -0.058 7.967 1.00 91.44 112 HIS A CA 1
ATOM 876 C C . HIS A 1 112 ? -24.603 -1.314 7.082 1.00 91.44 112 HIS A C 1
ATOM 878 O O . HIS A 1 112 ? -25.171 -1.279 5.988 1.00 91.44 112 HIS A O 1
ATOM 884 N N . ALA A 1 113 ? -24.052 -2.443 7.539 1.00 85.62 113 ALA A N 1
ATOM 885 C CA . ALA A 1 113 ? -24.127 -3.706 6.816 1.00 85.62 113 ALA A CA 1
ATOM 886 C C . ALA A 1 113 ? -25.584 -4.156 6.622 1.00 85.62 113 ALA A C 1
ATOM 888 O O . ALA A 1 113 ? -26.402 -4.126 7.548 1.00 85.62 113 ALA A O 1
ATOM 889 N N . ASN A 1 114 ? -25.899 -4.635 5.417 1.00 85.44 114 ASN A N 1
ATOM 890 C CA . ASN A 1 114 ? -27.217 -5.188 5.125 1.00 85.44 114 ASN A CA 1
ATOM 891 C C . ASN A 1 114 ? -27.485 -6.401 6.050 1.00 85.44 114 ASN A C 1
ATOM 893 O O . ASN A 1 114 ? -26.660 -7.320 6.090 1.00 85.44 114 ASN A O 1
ATOM 897 N N . PRO A 1 115 ? -28.626 -6.430 6.774 1.00 82.88 115 PRO A N 1
ATOM 898 C CA . PRO A 1 115 ? -28.946 -7.468 7.755 1.00 82.88 115 PRO A CA 1
ATOM 899 C C . PRO A 1 115 ? -28.827 -8.902 7.236 1.00 82.88 115 PRO A C 1
ATOM 901 O O . PRO A 1 115 ? -28.464 -9.788 7.999 1.00 82.88 115 PRO A O 1
ATOM 904 N N . LYS A 1 116 ? -29.072 -9.127 5.938 1.00 81.25 116 LYS A N 1
ATOM 905 C CA . LYS A 1 116 ? -28.957 -10.445 5.295 1.00 81.25 116 LYS A CA 1
ATOM 906 C C . LYS A 1 116 ? -27.547 -11.046 5.388 1.00 81.25 116 LYS A C 1
ATOM 908 O O . LYS A 1 116 ? -27.413 -12.262 5.362 1.00 81.25 116 LYS A O 1
ATOM 913 N N . TRP A 1 117 ? -26.511 -10.211 5.464 1.00 76.38 117 TRP A N 1
ATOM 914 C CA . TRP A 1 117 ? -25.106 -10.637 5.476 1.00 76.38 117 TRP A CA 1
ATOM 915 C C . TRP A 1 117 ? -24.465 -10.546 6.863 1.00 76.38 117 TRP A C 1
ATOM 917 O O . TRP A 1 117 ? -23.266 -10.790 7.001 1.00 76.38 117 TRP A O 1
ATOM 927 N N . LYS A 1 118 ? -25.235 -10.172 7.896 1.00 74.94 118 LYS A N 1
ATOM 928 C CA . LYS A 1 118 ? -24.731 -10.145 9.270 1.00 74.94 118 LYS A CA 1
ATOM 929 C C . LYS A 1 118 ? -24.620 -11.581 9.767 1.00 74.94 118 LYS A C 1
ATOM 931 O O . LYS A 1 118 ? -25.632 -12.235 10.008 1.00 74.94 118 LYS A O 1
ATOM 936 N N . ARG A 1 119 ? -23.383 -12.057 9.903 1.00 73.81 119 ARG A N 1
ATOM 937 C CA . ARG A 1 119 ? -23.106 -13.355 10.518 1.00 73.81 119 ARG A CA 1
ATOM 938 C C . ARG A 1 119 ? -23.493 -13.341 12.002 1.00 73.81 119 ARG A C 1
ATOM 940 O O . ARG A 1 119 ? -23.342 -12.294 12.646 1.00 73.81 119 ARG A O 1
ATOM 947 N N . PRO A 1 120 ? -23.994 -14.458 12.550 1.00 73.81 120 PRO A N 1
ATOM 948 C CA . PRO A 1 120 ? -24.234 -14.593 13.979 1.00 73.81 120 PRO A CA 1
ATOM 949 C C . PRO A 1 120 ? -22.962 -14.307 14.787 1.00 73.81 120 PRO A C 1
ATOM 951 O O . PRO A 1 120 ? -21.878 -14.790 14.470 1.00 73.81 120 PRO A O 1
ATOM 954 N N . LYS A 1 121 ? -23.081 -13.514 15.858 1.00 67.94 121 LYS A N 1
ATOM 955 C CA . LYS A 1 121 ? -21.931 -13.171 16.718 1.00 67.94 121 LYS A CA 1
ATOM 956 C C . LYS A 1 121 ? -21.410 -14.358 17.538 1.00 67.94 121 LYS A C 1
ATOM 958 O O . LYS A 1 121 ? -20.319 -14.268 18.090 1.00 67.94 121 LYS A O 1
ATOM 963 N N . ASP A 1 122 ? -22.186 -15.433 17.634 1.00 79.44 122 ASP A N 1
ATOM 964 C CA . ASP A 1 122 ? -21.836 -16.672 18.333 1.00 79.44 122 ASP A CA 1
ATOM 965 C C . ASP A 1 122 ? -21.044 -17.661 17.461 1.00 79.44 122 ASP A C 1
ATOM 967 O O . ASP A 1 122 ? -20.651 -18.715 17.954 1.00 79.44 122 ASP A O 1
ATOM 971 N N . GLY A 1 123 ? -20.789 -17.323 16.189 1.00 63.91 123 GLY A N 1
ATOM 972 C CA . GLY A 1 123 ? -20.059 -18.186 15.261 1.00 63.91 123 GLY A CA 1
ATOM 973 C C . GLY A 1 123 ? -20.824 -19.446 14.861 1.00 63.91 123 GLY A C 1
ATOM 974 O O . GLY A 1 123 ? -20.206 -20.399 14.408 1.00 63.91 123 GLY A O 1
ATOM 975 N N . SER A 1 124 ? -22.151 -19.469 15.021 1.00 70.12 124 SER A N 1
ATOM 976 C CA . SER A 1 124 ? -23.009 -20.612 14.662 1.00 70.12 124 SER A CA 1
ATOM 977 C C . SER A 1 124 ? -23.050 -20.950 13.161 1.00 70.12 124 SER A C 1
ATOM 979 O O . SER A 1 124 ? -23.721 -21.904 12.768 1.00 70.12 124 SER A O 1
ATOM 981 N N . ASP A 1 125 ? -22.345 -20.188 12.322 1.00 65.38 125 ASP A N 1
ATOM 982 C CA . ASP A 1 125 ? -22.183 -20.393 10.883 1.00 65.38 125 ASP A CA 1
ATOM 983 C C . ASP A 1 125 ? -20.755 -20.810 10.455 1.00 65.38 125 ASP A C 1
ATOM 985 O O . ASP A 1 125 ? -20.469 -20.833 9.253 1.00 65.38 125 ASP A O 1
ATOM 989 N N . LEU A 1 126 ? -19.885 -21.157 11.416 1.00 53.28 126 LEU A N 1
ATOM 990 C CA . LEU A 1 126 ? -18.575 -21.806 11.225 1.00 53.28 126 LEU A CA 1
ATOM 991 C C . LEU A 1 126 ? -18.609 -23.268 11.693 1.00 53.28 126 LEU A C 1
ATOM 993 O O . LEU A 1 126 ? -17.946 -24.093 11.024 1.00 53.28 126 LEU A O 1
#

Secondary structure (DSSP, 8-state):
--HHHHHHHHHHHHTTSPTTTTEEEEESGGGS--PPPBP-TT--TTEEEEE-HHHHHHHHHHHHHTT--PPP---HHHHHTT---GGG----TT-------HHHHHHHHHHHS-GGG---TT-TT-

Foldseek 3Di:
DDPVVLVVVLVVLVVQQDDVLQKDWDFPCVVDPDDDFDDDVPPDPRTGIDHDPVSVVSVVVSLVSLVWPFDFFDDPRCVVVVNRDPVVPGPSPPTDTDRDDNVVVVVVCQVPDDPVPDDDPVPPVD

pLDDT: mean 79.61, std 7.79, range [53.28, 91.94]

Radius of gyration: 19.6 Å; chains: 1; bounding box: 48×38×46 Å

InterPro domains:
  IPR021765 Mycotoxin biosynthesis protein UstYa-like [PF11807] (63-112)
  IPR021765 Mycotoxin biosynthesis protein UstYa-like [PTHR33365] (62-117)